Protein AF-A0A9W5V8P7-F1 (afdb_monomer_lite)

pLDDT: mean 94.91, std 5.48, range [62.47, 98.56]

InterPro domains:
  IPR006935 Helicase/UvrB, N-terminal [PF04851] (18-94)
  IPR027417 P-loop containing nucleoside triphosphate hydrolase [G3DSA:3.40.50.300] (10-111)
  IPR027417 P-loop containing nucleoside triphosphate hydrolase [SSF52540] (16-91)

Foldseek 3Di:
DPQQCLQQPAQFDACPQPLAAPLLSVQQVVLLVVCVVPVPDDDDRDDDPPNCVLLNVVSNSHSRGRGDDDDDDPDPVVLVVSCVLLVLVDCNHVRNSRVRHVDSVSRDDDDRDDD

Structure (mmCIF, N/CA/C/O backbone):
data_AF-A0A9W5V8P7-F1
#
_entry.id   AF-A0A9W5V8P7-F1
#
loop_
_atom_site.group_PDB
_atom_site.id
_atom_site.type_symbol
_atom_site.label_atom_id
_atom_site.label_alt_id
_atom_site.label_comp_id
_atom_site.label_asym_id
_atom_site.label_entity_id
_atom_site.label_seq_id
_atom_site.pdbx_PDB_ins_code
_atom_site.Cartn_x
_atom_site.Cartn_y
_atom_site.Cartn_z
_atom_site.occupancy
_atom_site.B_iso_or_equiv
_atom_site.auth_seq_id
_atom_site.auth_comp_id
_atom_site.auth_asym_id
_atom_site.auth_atom_id
_atom_site.pdbx_PDB_model_num
ATOM 1 N N . MET A 1 1 ? -13.155 -16.199 2.150 1.00 65.12 1 MET A N 1
ATOM 2 C CA . MET A 1 1 ? -13.024 -14.822 2.660 1.00 65.12 1 MET A CA 1
ATOM 3 C C . MET A 1 1 ? -14.030 -13.957 1.930 1.00 65.12 1 MET A C 1
ATOM 5 O O . MET A 1 1 ? -14.039 -13.978 0.700 1.00 65.12 1 MET A O 1
ATOM 9 N N . GLU A 1 2 ? -14.917 -13.273 2.647 1.00 78.94 2 GLU A N 1
ATOM 10 C CA . GLU A 1 2 ? -15.791 -12.290 2.008 1.00 78.94 2 GLU A CA 1
ATOM 11 C C . GLU A 1 2 ? -14.956 -11.108 1.502 1.00 78.94 2 GLU A C 1
ATOM 13 O O . GLU A 1 2 ? -13.952 -10.735 2.106 1.00 78.94 2 GLU A O 1
ATOM 18 N N . VAL A 1 3 ? -15.368 -10.489 0.391 1.00 80.25 3 VAL A N 1
ATOM 19 C CA . VAL A 1 3 ? -14.634 -9.347 -0.191 1.00 80.25 3 VAL A CA 1
ATOM 20 C C . VAL A 1 3 ? -14.463 -8.216 0.827 1.00 80.25 3 VAL A C 1
ATOM 22 O O . VAL A 1 3 ? -13.441 -7.535 0.805 1.00 80.25 3 VAL A O 1
ATOM 25 N N . LYS A 1 4 ? -15.446 -8.027 1.717 1.00 86.88 4 LYS A N 1
ATOM 26 C CA . LYS A 1 4 ? -15.450 -6.977 2.744 1.00 86.88 4 LYS A CA 1
ATOM 27 C C . LYS A 1 4 ? -14.344 -7.159 3.796 1.00 86.88 4 LYS A C 1
ATOM 29 O O . LYS A 1 4 ? -13.821 -6.161 4.281 1.00 86.88 4 LYS A O 1
ATOM 34 N N . ASP A 1 5 ? -13.949 -8.400 4.073 1.00 93.38 5 ASP A N 1
ATOM 35 C CA . ASP A 1 5 ? -12.997 -8.731 5.139 1.00 93.38 5 ASP A CA 1
ATOM 36 C C . ASP A 1 5 ? -11.588 -8.995 4.603 1.00 93.38 5 ASP A C 1
ATOM 38 O O . ASP A 1 5 ? -10.645 -9.107 5.382 1.00 93.38 5 ASP A O 1
ATOM 42 N N . TYR A 1 6 ? -11.414 -9.016 3.274 1.00 96.38 6 TYR A N 1
ATOM 43 C CA . TYR A 1 6 ? -10.150 -9.372 2.632 1.00 96.38 6 TYR A CA 1
ATOM 44 C C . TYR A 1 6 ? -8.928 -8.677 3.242 1.00 96.38 6 TYR A C 1
ATOM 46 O O . TYR A 1 6 ? -7.996 -9.334 3.703 1.00 96.38 6 TYR A O 1
ATOM 54 N N . PHE A 1 7 ? -8.928 -7.345 3.290 1.00 97.12 7 PHE A N 1
ATOM 55 C CA . PHE A 1 7 ? -7.780 -6.606 3.810 1.00 97.12 7 PHE A CA 1
ATOM 56 C C . PHE A 1 7 ? -7.652 -6.670 5.334 1.00 97.12 7 PHE A C 1
ATOM 58 O O . PHE A 1 7 ? -6.555 -6.461 5.850 1.00 97.12 7 PHE A O 1
ATOM 65 N N . LEU A 1 8 ? -8.737 -6.955 6.055 1.00 96.50 8 LEU A N 1
ATOM 66 C CA . LEU A 1 8 ? -8.720 -7.098 7.510 1.00 96.50 8 LEU A CA 1
ATOM 67 C C . LEU A 1 8 ? -8.137 -8.450 7.935 1.00 96.50 8 LEU A C 1
ATOM 69 O O . LEU A 1 8 ? -7.385 -8.529 8.906 1.00 96.50 8 LEU A O 1
ATOM 73 N N . GLU A 1 9 ? -8.437 -9.507 7.190 1.00 95.88 9 GLU A N 1
ATOM 74 C CA . GLU A 1 9 ? -8.031 -10.872 7.528 1.00 95.88 9 GLU A CA 1
ATOM 75 C C . GLU A 1 9 ? -6.719 -11.291 6.864 1.00 95.88 9 GLU A C 1
ATOM 77 O O . GLU A 1 9 ? -6.018 -12.144 7.400 1.00 95.88 9 GLU A O 1
ATOM 82 N N . THR A 1 10 ? -6.330 -10.673 5.743 1.00 96.62 10 THR A N 1
ATOM 83 C CA . THR A 1 10 ? -5.070 -11.025 5.074 1.00 96.62 10 THR A CA 1
ATOM 84 C C . THR A 1 10 ? -3.863 -10.706 5.960 1.00 96.62 10 THR A C 1
ATOM 86 O O . THR A 1 10 ? -3.660 -9.569 6.397 1.00 96.62 10 THR A O 1
ATOM 89 N N . GLU A 1 11 ? -3.029 -11.718 6.184 1.00 95.31 11 GLU A N 1
ATOM 90 C CA . GLU A 1 11 ? -1.765 -11.604 6.909 1.00 95.31 11 GLU A CA 1
ATOM 91 C C . GLU A 1 11 ? -0.689 -10.962 6.022 1.00 95.31 11 GLU A C 1
ATOM 93 O O . GLU A 1 11 ? -0.067 -11.616 5.184 1.00 95.31 11 GLU A O 1
ATOM 98 N N . ALA A 1 12 ? -0.489 -9.654 6.209 1.00 97.81 12 ALA A N 1
ATOM 99 C CA . ALA A 1 12 ? 0.536 -8.867 5.535 1.00 97.81 12 ALA A CA 1
ATOM 100 C C . ALA A 1 12 ? 1.714 -8.564 6.478 1.00 97.81 12 ALA A C 1
ATOM 102 O O . ALA A 1 12 ? 1.553 -7.903 7.507 1.00 97.81 12 ALA A O 1
ATOM 103 N N . PHE A 1 13 ? 2.923 -8.990 6.111 1.00 98.38 13 PHE A N 1
ATOM 104 C CA . PHE A 1 13 ? 4.133 -8.754 6.897 1.00 98.38 13 PHE A CA 1
ATOM 105 C C . PHE A 1 13 ? 4.685 -7.342 6.641 1.00 98.38 13 PHE A C 1
ATOM 107 O O . PHE A 1 13 ? 5.315 -7.082 5.612 1.00 98.38 13 PHE A O 1
ATOM 114 N N . ILE A 1 14 ? 4.431 -6.407 7.570 1.00 98.38 14 ILE A N 1
ATOM 115 C CA . ILE A 1 14 ? 4.745 -4.975 7.386 1.00 98.38 14 ILE A CA 1
ATOM 116 C C . ILE A 1 14 ? 5.670 -4.410 8.477 1.00 98.38 14 ILE A C 1
ATOM 118 O O . ILE A 1 14 ? 6.749 -3.916 8.154 1.00 98.38 14 ILE A O 1
ATOM 122 N N . GLU A 1 15 ? 5.284 -4.464 9.755 1.00 94.75 15 GLU A N 1
ATOM 123 C CA . GLU A 1 15 ? 5.971 -3.748 10.850 1.00 94.75 15 GLU A CA 1
ATOM 124 C C . GLU A 1 15 ? 7.435 -4.179 11.052 1.00 94.75 15 GLU A C 1
ATOM 126 O O . GLU A 1 15 ? 8.322 -3.335 11.176 1.00 94.75 15 GLU A O 1
ATOM 131 N N . GLY A 1 16 ? 7.707 -5.485 10.995 1.00 96.25 16 GLY A N 1
ATOM 132 C CA . GLY A 1 16 ? 9.056 -6.057 11.098 1.00 96.25 16 GLY A CA 1
ATOM 133 C C . GLY A 1 16 ? 9.752 -6.292 9.754 1.00 96.25 16 GLY A C 1
ATOM 134 O O . GLY A 1 16 ? 10.846 -6.851 9.711 1.00 96.25 16 GLY A O 1
ATOM 135 N N . ASN A 1 17 ? 9.131 -5.910 8.637 1.00 98.19 17 ASN A N 1
ATOM 136 C CA . ASN A 1 17 ? 9.595 -6.324 7.319 1.00 98.19 17 ASN A CA 1
ATOM 137 C C . ASN A 1 17 ? 10.775 -5.473 6.826 1.00 98.19 17 ASN A C 1
ATOM 139 O O . ASN A 1 17 ? 10.604 -4.367 6.306 1.00 98.19 17 ASN A O 1
ATOM 143 N N . MET A 1 18 ? 11.988 -6.015 6.938 1.00 97.81 18 MET A N 1
ATOM 144 C CA . MET A 1 18 ? 13.223 -5.340 6.523 1.00 97.81 18 MET A CA 1
ATOM 145 C C . MET A 1 18 ? 13.374 -5.155 5.007 1.00 97.81 18 MET A C 1
ATOM 147 O O . MET A 1 18 ? 14.173 -4.320 4.588 1.00 97.81 18 MET A O 1
ATOM 151 N N . ALA A 1 19 ? 12.576 -5.842 4.181 1.00 97.75 19 ALA A N 1
ATOM 152 C CA . ALA A 1 19 ? 12.535 -5.597 2.740 1.00 97.75 19 ALA A CA 1
ATOM 153 C C . ALA A 1 19 ? 11.774 -4.305 2.379 1.00 97.75 19 ALA A C 1
ATOM 155 O O . ALA A 1 19 ? 11.962 -3.764 1.280 1.00 97.75 19 ALA A O 1
ATOM 156 N N . LEU A 1 20 ? 10.948 -3.780 3.293 1.00 98.25 20 LEU A N 1
ATOM 157 C CA . LEU A 1 20 ? 10.331 -2.456 3.193 1.00 98.25 20 LEU A CA 1
ATOM 158 C C . LEU A 1 20 ? 11.278 -1.364 3.695 1.00 98.25 20 LEU A C 1
ATOM 160 O O . LEU A 1 20 ? 12.115 -1.567 4.572 1.00 98.25 20 LEU A O 1
ATOM 164 N N . ARG A 1 21 ? 11.112 -0.150 3.172 1.00 97.31 21 ARG A N 1
ATOM 165 C CA . ARG A 1 21 ? 11.869 1.012 3.649 1.00 97.31 21 ARG A CA 1
ATOM 166 C C . ARG A 1 21 ? 11.308 1.484 4.988 1.00 97.31 21 ARG A C 1
ATOM 168 O O . ARG A 1 21 ? 10.093 1.495 5.174 1.00 97.31 21 ARG A O 1
ATOM 175 N N . GLY A 1 22 ? 12.176 1.975 5.875 1.00 97.75 22 GLY A N 1
ATOM 176 C CA . GLY A 1 22 ? 11.776 2.538 7.173 1.00 97.75 22 GLY A CA 1
ATOM 177 C C . GLY A 1 22 ? 10.598 3.524 7.083 1.00 97.75 22 GLY A C 1
ATOM 178 O O . GLY A 1 22 ? 9.595 3.305 7.760 1.00 97.75 22 GLY A O 1
ATOM 179 N N . PRO A 1 23 ? 10.629 4.528 6.179 1.00 97.88 23 PRO A N 1
ATOM 180 C CA . PRO A 1 23 ? 9.507 5.448 5.992 1.00 97.88 23 PRO A CA 1
ATOM 181 C C . PRO A 1 23 ? 8.181 4.778 5.604 1.00 97.88 23 PRO A C 1
ATOM 183 O O . PRO A 1 23 ? 7.130 5.258 6.014 1.00 97.88 23 PRO A O 1
ATOM 186 N N . GLN A 1 24 ? 8.206 3.677 4.843 1.00 98.38 24 GLN A N 1
ATOM 187 C CA . GLN A 1 24 ? 6.989 2.957 4.450 1.00 98.38 24 GLN A CA 1
ATOM 188 C C . GLN A 1 24 ? 6.352 2.259 5.652 1.00 98.38 24 GLN A C 1
ATOM 190 O O . GLN A 1 24 ? 5.147 2.389 5.860 1.00 98.38 24 GLN A O 1
ATOM 195 N N . ARG A 1 25 ? 7.171 1.580 6.470 1.00 98.38 25 ARG A N 1
ATOM 196 C CA . ARG A 1 25 ? 6.714 0.923 7.702 1.00 98.38 25 ARG A CA 1
ATOM 197 C C . ARG A 1 25 ? 6.129 1.939 8.676 1.00 98.38 25 ARG A C 1
ATOM 199 O O . ARG A 1 25 ? 4.994 1.787 9.113 1.00 98.38 25 ARG A O 1
ATOM 206 N N . THR A 1 26 ? 6.858 3.024 8.942 1.00 98.12 26 THR A N 1
ATOM 207 C CA . THR A 1 26 ? 6.401 4.083 9.851 1.00 98.12 26 THR A CA 1
ATOM 208 C C . THR A 1 26 ? 5.116 4.748 9.359 1.00 98.12 26 THR A C 1
ATOM 210 O O . THR A 1 26 ? 4.222 5.006 10.163 1.00 98.12 26 THR A O 1
ATOM 213 N N . ALA A 1 27 ? 4.998 5.022 8.054 1.00 98.38 27 ALA A N 1
ATOM 214 C CA . ALA A 1 27 ? 3.787 5.607 7.484 1.00 98.38 27 ALA A CA 1
ATOM 215 C C . ALA A 1 27 ? 2.574 4.684 7.658 1.00 98.38 27 ALA A C 1
ATOM 217 O O . ALA A 1 27 ? 1.534 5.147 8.119 1.00 98.38 27 ALA A O 1
ATOM 218 N N . TYR A 1 28 ? 2.719 3.390 7.353 1.00 98.56 28 TYR A N 1
ATOM 219 C CA . TYR A 1 28 ? 1.653 2.407 7.548 1.00 98.56 28 TYR A CA 1
ATOM 220 C C . TYR A 1 28 ? 1.228 2.301 9.018 1.00 98.56 28 TYR A C 1
ATOM 222 O O . TYR A 1 28 ? 0.043 2.413 9.311 1.00 98.56 28 TYR A O 1
ATOM 230 N N . MET A 1 29 ? 2.179 2.159 9.948 1.00 98.38 29 MET A N 1
ATOM 231 C CA . MET A 1 29 ? 1.862 2.007 11.375 1.00 98.38 29 MET A CA 1
ATOM 232 C C . MET A 1 29 ? 1.109 3.217 11.932 1.00 98.38 29 MET A C 1
ATOM 234 O O . MET A 1 29 ? 0.136 3.059 12.668 1.00 98.38 29 MET A O 1
ATOM 238 N N . LYS A 1 30 ? 1.517 4.431 11.542 1.00 98.25 30 LYS A N 1
ATOM 239 C CA . LYS A 1 30 ? 0.798 5.657 11.910 1.00 98.25 30 LYS A CA 1
ATOM 240 C C . LYS A 1 30 ? -0.594 5.697 11.288 1.00 98.25 30 LYS A C 1
ATOM 242 O O . LYS A 1 30 ? -1.545 6.017 11.987 1.00 98.25 30 LYS A O 1
ATOM 247 N N . LEU A 1 31 ? -0.719 5.345 10.009 1.00 98.06 31 LEU A N 1
ATOM 248 C CA . LEU A 1 31 ? -2.002 5.335 9.312 1.00 98.06 31 LEU A CA 1
ATOM 249 C C . LEU A 1 31 ? -2.988 4.346 9.949 1.00 98.06 31 LEU A C 1
ATOM 251 O O . LEU A 1 31 ? -4.131 4.712 10.195 1.00 98.06 31 LEU A O 1
ATOM 255 N N . LYS A 1 32 ? -2.532 3.131 10.275 1.00 97.81 32 LYS A N 1
ATOM 256 C CA . LYS A 1 32 ? -3.328 2.107 10.965 1.00 97.81 32 LYS A CA 1
ATOM 257 C C . LYS A 1 32 ? -3.841 2.618 12.306 1.00 97.81 32 LYS A C 1
ATOM 259 O O . LYS A 1 32 ? -5.046 2.614 12.531 1.00 97.81 32 LYS A O 1
ATOM 264 N N . LYS A 1 33 ? -2.944 3.150 13.141 1.00 97.94 33 LYS A N 1
ATOM 265 C CA . LYS A 1 33 ? -3.305 3.739 14.439 1.00 97.94 33 LYS A CA 1
ATOM 266 C C . LYS A 1 33 ? -4.325 4.878 14.303 1.00 97.94 33 LYS A C 1
ATOM 268 O O . LYS A 1 33 ? -5.228 5.004 15.121 1.00 97.94 33 LYS A O 1
ATOM 273 N N . GLU A 1 34 ? -4.187 5.707 13.273 1.00 97.75 34 GLU A N 1
ATOM 274 C CA . GLU A 1 34 ? -5.090 6.831 13.010 1.00 97.75 34 GLU A CA 1
ATOM 275 C C . GLU A 1 34 ? -6.493 6.408 12.554 1.00 97.75 34 GLU A C 1
ATOM 277 O O . GLU A 1 34 ? -7.464 7.100 12.864 1.00 97.75 34 GLU A O 1
ATOM 282 N N . PHE A 1 35 ? -6.614 5.303 11.815 1.00 97.00 35 PHE A N 1
ATOM 283 C CA . PHE A 1 35 ? -7.914 4.734 11.445 1.00 97.00 35 PHE A CA 1
ATOM 284 C C . PHE A 1 35 ? -8.560 3.954 12.594 1.00 97.00 35 PHE A C 1
ATOM 286 O O . PHE A 1 35 ? -9.783 3.928 12.688 1.00 97.00 35 PHE A O 1
ATOM 293 N N . GLU A 1 36 ? -7.768 3.363 13.492 1.00 95.88 36 GLU A N 1
ATOM 294 C CA . GLU A 1 36 ? -8.279 2.759 14.731 1.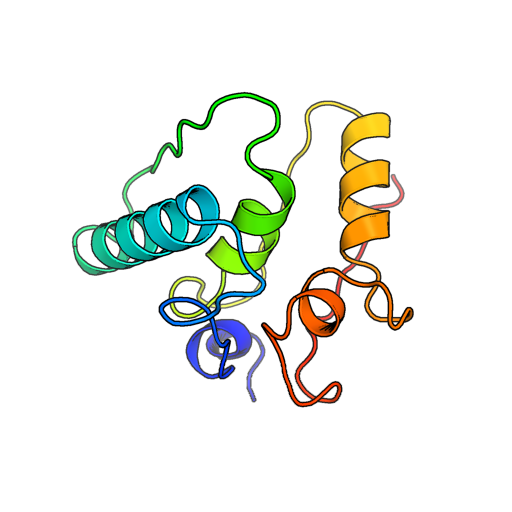00 95.88 36 GLU A CA 1
ATOM 295 C C . GLU A 1 36 ? -8.887 3.812 15.670 1.00 95.88 36 GLU A C 1
ATOM 297 O O . GLU A 1 36 ? -9.899 3.545 16.314 1.00 95.88 36 GLU A O 1
ATOM 302 N N . SER A 1 37 ? -8.296 5.011 15.744 1.00 96.50 37 SER A N 1
ATOM 303 C CA . SER A 1 37 ? -8.777 6.091 16.617 1.00 96.50 37 SER A CA 1
ATOM 304 C C . SER A 1 37 ? -9.902 6.930 16.007 1.00 96.50 37 SER A C 1
ATOM 306 O O . SER A 1 37 ? -10.778 7.398 16.730 1.00 96.50 37 SER A O 1
ATOM 308 N N . ASN A 1 38 ? -9.875 7.155 14.693 1.00 96.38 38 ASN A N 1
ATOM 309 C CA . ASN A 1 38 ? -10.872 7.945 13.979 1.00 96.38 38 ASN A CA 1
ATOM 310 C C . ASN A 1 38 ? -11.075 7.368 12.564 1.00 96.38 38 ASN A C 1
ATOM 312 O O . ASN A 1 38 ? -10.393 7.809 11.628 1.00 96.38 38 ASN A O 1
ATOM 316 N N . PRO A 1 39 ? -11.984 6.384 12.412 1.00 93.62 39 PRO A N 1
ATOM 317 C CA . PRO A 1 39 ? -12.158 5.630 11.171 1.00 93.62 39 PRO A CA 1
ATOM 318 C C . PRO A 1 39 ? -12.748 6.457 10.023 1.00 93.62 39 PRO A C 1
ATOM 320 O O . PRO A 1 39 ? -12.432 6.192 8.865 1.00 93.62 39 PRO A O 1
ATOM 323 N N . ASP A 1 40 ? -13.562 7.468 10.334 1.00 94.06 40 ASP A N 1
ATOM 324 C CA . ASP A 1 40 ? -14.290 8.266 9.337 1.00 94.06 40 ASP A CA 1
ATOM 325 C C . ASP A 1 40 ? -13.541 9.550 8.929 1.00 94.06 40 ASP A C 1
ATOM 327 O O . ASP A 1 40 ? -13.927 10.245 7.989 1.00 94.06 40 ASP A O 1
ATOM 331 N N . GLY A 1 41 ? -12.452 9.887 9.626 1.00 93.44 41 GLY A N 1
ATOM 332 C CA . GLY A 1 41 ? -11.673 11.096 9.372 1.00 93.44 41 GLY A CA 1
ATOM 333 C C . GLY A 1 41 ? -10.745 10.995 8.158 1.00 93.44 41 GLY A C 1
ATOM 334 O O . GLY A 1 41 ? -10.065 9.991 7.947 1.00 93.44 41 GLY A O 1
ATOM 335 N N . HIS A 1 42 ? -10.617 12.092 7.406 1.00 95.94 42 HIS A N 1
ATOM 336 C CA . HIS A 1 42 ? -9.620 12.201 6.338 1.00 95.94 42 HIS A CA 1
ATOM 337 C C . HIS A 1 42 ? -8.193 12.166 6.896 1.00 95.94 42 HIS A C 1
ATOM 339 O O . HIS A 1 42 ? -7.854 12.906 7.820 1.00 95.94 42 HIS A O 1
ATOM 345 N N . LYS A 1 43 ? -7.334 11.338 6.292 1.00 97.00 43 LYS A N 1
ATOM 346 C CA . LYS A 1 43 ? -5.924 11.191 6.673 1.00 97.00 43 LYS A CA 1
ATOM 347 C C . LYS A 1 43 ? -5.013 11.638 5.536 1.00 97.00 43 LYS A C 1
ATOM 349 O O . LYS A 1 43 ? -5.271 11.341 4.372 1.00 97.00 43 LYS A O 1
ATOM 354 N N . ILE A 1 44 ? -3.920 12.317 5.878 1.00 97.25 44 ILE A N 1
ATOM 355 C CA . ILE A 1 44 ? -2.904 12.766 4.920 1.00 97.25 44 ILE A CA 1
ATOM 356 C C . ILE A 1 44 ? -1.567 12.129 5.290 1.00 97.25 44 ILE A C 1
ATOM 358 O O . ILE A 1 44 ? -1.081 12.279 6.408 1.00 97.25 44 ILE A O 1
ATOM 362 N N . VAL A 1 45 ? -0.949 11.442 4.328 1.00 96.88 45 VAL A N 1
ATOM 363 C CA . VAL A 1 45 ? 0.399 10.882 4.473 1.00 96.88 45 VAL A CA 1
ATOM 364 C C . VAL A 1 45 ? 1.378 11.730 3.670 1.00 96.88 45 VAL A C 1
ATOM 366 O O . VAL A 1 45 ? 1.412 11.672 2.441 1.00 96.88 45 VAL A O 1
ATOM 369 N N . VAL A 1 46 ? 2.203 12.509 4.370 1.00 96.56 46 VAL A N 1
ATOM 370 C CA . VAL A 1 46 ? 3.262 13.317 3.754 1.00 96.56 46 VAL A CA 1
ATOM 371 C C . VAL A 1 46 ? 4.561 12.521 3.747 1.00 96.56 46 VAL A C 1
ATOM 373 O O . VAL A 1 46 ? 5.050 12.075 4.781 1.00 96.56 46 VAL A O 1
ATOM 376 N N . LEU A 1 47 ? 5.135 12.348 2.561 1.00 95.94 47 LEU A N 1
ATOM 377 C CA . LEU A 1 47 ? 6.417 11.678 2.364 1.00 95.94 47 LEU A CA 1
ATOM 378 C C . LEU A 1 47 ? 7.295 12.538 1.435 1.00 95.94 47 LEU A C 1
ATOM 380 O O . LEU A 1 47 ? 6.754 13.202 0.549 1.00 95.94 47 LEU A O 1
ATOM 384 N N . PRO A 1 48 ? 8.629 12.493 1.535 1.00 94.81 48 PRO A N 1
ATOM 385 C CA . PRO A 1 48 ? 9.522 13.030 0.502 1.00 94.81 48 PRO A CA 1
ATOM 386 C C . PRO A 1 48 ? 9.511 12.198 -0.791 1.00 94.81 48 PRO A C 1
ATOM 388 O O . PRO A 1 48 ? 8.966 11.084 -0.829 1.00 94.81 48 PRO A O 1
ATOM 391 N N . THR A 1 49 ? 10.106 12.718 -1.864 1.00 92.69 49 THR A N 1
ATOM 392 C CA . THR A 1 49 ? 10.411 11.938 -3.076 1.00 92.69 49 THR A CA 1
ATOM 393 C C . THR A 1 49 ? 11.407 10.820 -2.758 1.00 92.69 49 THR A C 1
ATOM 395 O O . THR A 1 49 ? 12.073 10.826 -1.726 1.00 92.69 49 THR A O 1
ATOM 398 N N . GLY A 1 50 ? 11.441 9.773 -3.586 1.00 91.81 50 GLY A N 1
ATOM 399 C CA . GLY A 1 50 ? 12.383 8.663 -3.403 1.00 91.81 50 GLY A CA 1
ATOM 400 C C . GLY A 1 50 ? 12.120 7.747 -2.200 1.00 91.81 50 GLY A C 1
ATOM 401 O O . GLY A 1 50 ? 12.768 6.715 -2.100 1.00 91.81 50 GLY A O 1
ATOM 402 N N . THR A 1 51 ? 11.140 8.025 -1.332 1.00 93.94 51 THR A N 1
ATOM 403 C CA . THR A 1 51 ? 10.828 7.199 -0.140 1.00 93.94 51 THR A CA 1
ATOM 404 C C . THR A 1 51 ? 9.963 5.968 -0.420 1.00 93.94 51 THR A C 1
ATOM 406 O O . THR A 1 51 ? 9.882 5.071 0.414 1.00 93.94 51 THR A O 1
ATOM 409 N N . GLY A 1 52 ? 9.396 5.852 -1.625 1.00 94.50 52 GLY A N 1
ATOM 410 C CA . GLY A 1 52 ? 8.597 4.693 -2.039 1.00 94.50 52 GLY A CA 1
ATOM 411 C C . GLY A 1 52 ? 7.104 4.831 -1.730 1.00 94.50 52 GLY A C 1
ATOM 412 O O . GLY A 1 52 ? 6.496 3.893 -1.218 1.00 94.50 52 GLY A O 1
ATOM 413 N N . LYS A 1 53 ? 6.513 5.987 -2.057 1.00 96.88 53 LYS A N 1
ATOM 414 C CA . LYS A 1 53 ? 5.081 6.291 -1.864 1.00 96.88 53 LYS A CA 1
ATOM 415 C C . LYS A 1 53 ? 4.152 5.219 -2.437 1.00 96.88 53 LYS A C 1
ATOM 417 O O . LYS A 1 53 ? 3.213 4.824 -1.763 1.00 96.88 53 LYS A O 1
ATOM 422 N N . THR A 1 54 ? 4.457 4.707 -3.633 1.00 96.69 54 THR A N 1
ATOM 423 C CA . THR A 1 54 ? 3.701 3.620 -4.278 1.00 96.69 54 THR A CA 1
ATOM 424 C C . THR A 1 54 ? 3.577 2.395 -3.380 1.00 96.69 54 THR A C 1
ATOM 426 O O . THR A 1 54 ? 2.511 1.802 -3.296 1.00 96.69 54 THR A O 1
ATOM 429 N N . GLY A 1 55 ? 4.635 2.056 -2.638 1.00 97.44 55 GLY A N 1
ATOM 430 C CA . GLY A 1 55 ? 4.565 0.972 -1.666 1.00 97.44 55 GLY A CA 1
ATOM 431 C C . GLY A 1 55 ? 3.572 1.271 -0.549 1.00 97.44 55 GLY A C 1
ATOM 432 O O . GLY A 1 55 ? 2.763 0.417 -0.230 1.00 97.44 55 GLY A O 1
ATOM 433 N N . VAL A 1 56 ? 3.553 2.496 -0.010 1.00 98.31 56 VAL A N 1
ATOM 434 C CA . VAL A 1 56 ? 2.573 2.875 1.025 1.00 98.31 56 VAL A CA 1
ATOM 435 C C . VAL A 1 56 ? 1.144 2.748 0.507 1.00 98.31 56 VAL A C 1
ATOM 437 O O . VAL A 1 56 ? 0.334 2.163 1.207 1.00 98.31 56 VAL A O 1
ATOM 440 N N . ILE A 1 57 ? 0.861 3.157 -0.736 1.00 98.19 57 ILE A N 1
ATOM 441 C CA . ILE A 1 57 ? -0.456 2.947 -1.369 1.00 98.19 57 ILE A CA 1
ATOM 442 C C . ILE A 1 57 ? -0.857 1.461 -1.340 1.00 98.19 57 ILE A C 1
ATOM 444 O O . ILE A 1 57 ? -2.003 1.145 -1.039 1.00 98.19 57 ILE A O 1
ATOM 448 N N . GLY A 1 58 ? 0.083 0.552 -1.615 1.00 97.94 58 GLY A N 1
ATOM 449 C CA . GLY A 1 58 ? -0.164 -0.894 -1.614 1.00 97.94 58 GLY A CA 1
ATOM 450 C C . GLY A 1 58 ? -0.242 -1.525 -0.220 1.00 97.94 58 GLY A C 1
ATOM 451 O O . GLY A 1 58 ? -0.799 -2.611 -0.083 1.00 97.94 58 GLY A O 1
ATOM 452 N N . LEU A 1 59 ? 0.308 -0.870 0.807 1.00 98.56 59 LEU A N 1
ATOM 453 C CA . LEU A 1 59 ? 0.268 -1.313 2.206 1.00 98.56 59 LEU A CA 1
ATOM 454 C C . LEU A 1 59 ? -0.972 -0.793 2.944 1.00 98.56 59 LEU A C 1
ATOM 456 O O . LEU A 1 59 ? -1.531 -1.501 3.773 1.00 98.56 59 LEU A O 1
ATOM 460 N N . SER A 1 60 ? -1.398 0.435 2.639 1.00 98.12 60 SER A N 1
ATOM 461 C CA . SER A 1 60 ? -2.474 1.164 3.322 1.00 98.12 60 SER A CA 1
ATOM 462 C C . SER A 1 60 ? -3.797 0.412 3.492 1.00 98.12 60 SER A C 1
ATOM 464 O O . SER A 1 60 ? -4.469 0.686 4.478 1.00 98.12 60 SER A O 1
ATOM 466 N N . PRO A 1 61 ? -4.227 -0.490 2.592 1.00 97.94 61 PRO A N 1
ATOM 467 C CA . PRO A 1 61 ? -5.482 -1.205 2.795 1.00 97.94 61 PRO A CA 1
ATOM 468 C C . PRO A 1 61 ? -5.444 -2.214 3.948 1.00 97.94 61 PRO A C 1
ATOM 470 O O . PRO A 1 61 ? -6.459 -2.398 4.619 1.00 97.94 61 PRO A O 1
ATOM 473 N N . TYR A 1 62 ? -4.306 -2.880 4.175 1.00 98.19 62 TYR A N 1
ATOM 474 C CA . TYR A 1 62 ? -4.225 -4.013 5.101 1.00 98.19 62 TYR A CA 1
ATOM 475 C C . TYR A 1 62 ? -4.501 -3.588 6.543 1.00 98.19 62 TYR A C 1
ATOM 477 O O . TYR A 1 62 ? -4.004 -2.567 7.009 1.00 98.19 62 TYR A O 1
ATOM 485 N N . LYS A 1 63 ? -5.325 -4.378 7.237 1.00 97.50 63 LYS A N 1
ATOM 486 C CA . LYS A 1 63 ? -5.832 -4.126 8.595 1.00 97.50 63 LYS A CA 1
ATOM 487 C C . LYS A 1 63 ? -6.542 -2.766 8.770 1.00 97.50 63 LYS A C 1
ATOM 489 O O . LYS A 1 63 ? -6.708 -2.321 9.900 1.00 97.50 63 LYS A O 1
ATOM 494 N N . ILE A 1 64 ? -6.962 -2.117 7.677 1.00 96.75 64 ILE A N 1
ATOM 495 C CA . ILE A 1 64 ? -7.634 -0.804 7.682 1.00 96.75 64 ILE A CA 1
ATOM 496 C C . ILE A 1 64 ? -8.944 -0.849 6.883 1.00 96.75 64 ILE A C 1
ATOM 498 O O . ILE A 1 64 ? -9.993 -0.441 7.376 1.00 96.75 64 ILE A O 1
ATOM 502 N N . SER A 1 65 ? -8.906 -1.319 5.634 1.00 96.75 65 SER A N 1
ATOM 503 C CA . SER A 1 65 ? -10.036 -1.192 4.711 1.00 96.75 65 SER A CA 1
ATOM 504 C C . SER A 1 65 ? -11.078 -2.299 4.881 1.00 96.75 65 SER A C 1
ATOM 506 O O . SER A 1 65 ? -10.744 -3.483 4.890 1.00 96.75 65 SER A O 1
ATOM 508 N N . LYS A 1 66 ? -12.355 -1.900 4.923 1.00 94.69 66 LYS A N 1
ATOM 509 C CA . LYS A 1 66 ? -13.519 -2.786 4.791 1.00 94.69 66 LYS A CA 1
ATOM 510 C C . LYS A 1 66 ? -13.928 -2.864 3.320 1.00 94.69 66 LYS A C 1
ATOM 512 O O . LYS A 1 66 ? -14.703 -2.041 2.835 1.00 94.69 66 LYS A O 1
ATOM 517 N N . GLY A 1 67 ? -13.408 -3.852 2.601 1.00 94.19 67 GLY A N 1
ATOM 518 C CA . GLY A 1 67 ? -13.759 -4.109 1.207 1.00 94.19 67 GLY A CA 1
ATOM 519 C C . GLY A 1 67 ? -12.808 -3.510 0.178 1.00 94.19 67 GLY A C 1
ATOM 520 O O . GLY A 1 67 ? -11.592 -3.541 0.327 1.00 94.19 67 GLY A O 1
ATOM 521 N N . ARG A 1 68 ? -13.364 -3.069 -0.953 1.00 95.88 68 ARG A N 1
ATOM 522 C CA . ARG A 1 68 ? -12.575 -2.660 -2.124 1.00 95.88 68 ARG A CA 1
ATOM 523 C C . ARG A 1 68 ? -11.943 -1.287 -1.904 1.00 95.88 68 ARG A C 1
ATOM 525 O O . ARG A 1 68 ? -12.587 -0.382 -1.385 1.00 95.88 68 ARG A O 1
ATOM 532 N N . VAL A 1 69 ? -10.720 -1.118 -2.401 1.00 96.75 69 VAL A N 1
ATOM 533 C CA . VAL A 1 69 ? -10.001 0.162 -2.388 1.00 96.75 69 VAL A CA 1
ATOM 534 C C . VAL A 1 69 ? -9.927 0.738 -3.797 1.00 96.75 69 VAL A C 1
ATOM 536 O O . VAL A 1 69 ? -9.576 0.033 -4.742 1.00 96.75 69 VAL A O 1
ATOM 539 N N . LEU A 1 70 ? -10.232 2.031 -3.927 1.00 97.00 70 LEU A N 1
ATOM 540 C CA . LEU A 1 70 ? -10.069 2.803 -5.156 1.00 97.00 70 LEU A CA 1
ATOM 541 C C . LEU A 1 70 ? -8.830 3.695 -5.037 1.00 97.00 70 LEU A C 1
ATOM 543 O O . LEU A 1 70 ? -8.759 4.558 -4.165 1.00 97.00 70 LE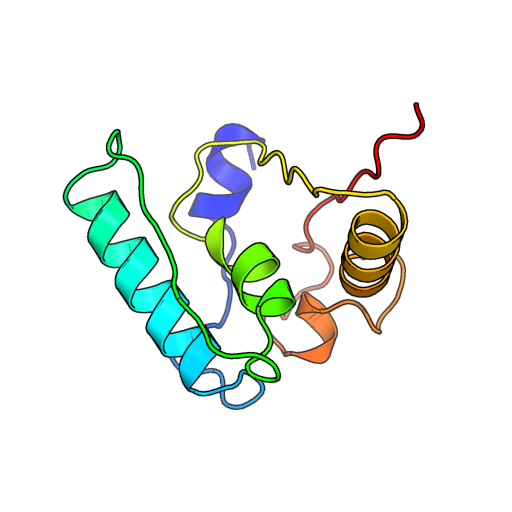U A O 1
ATOM 547 N N . VAL A 1 71 ? -7.864 3.505 -5.934 1.00 96.69 71 VAL A N 1
ATOM 548 C CA . VAL A 1 71 ? -6.687 4.375 -6.044 1.00 96.69 71 VAL A CA 1
ATOM 549 C C . VAL A 1 71 ? -6.912 5.350 -7.194 1.00 96.69 71 VAL A C 1
ATOM 551 O O . VAL A 1 71 ? -7.016 4.936 -8.347 1.00 96.69 71 VAL A O 1
ATOM 554 N N . ILE A 1 72 ? -6.969 6.646 -6.880 1.00 96.12 72 ILE A N 1
ATOM 555 C CA . ILE A 1 72 ? -7.112 7.724 -7.866 1.00 96.12 72 ILE A CA 1
ATOM 556 C C . ILE A 1 72 ? -5.753 8.390 -8.06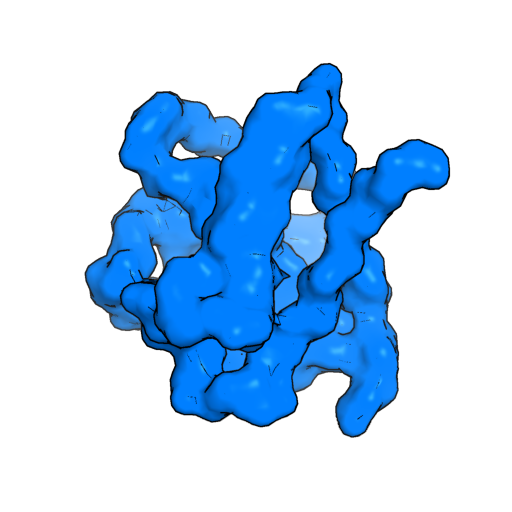4 1.00 96.12 72 ILE A C 1
ATOM 558 O O . ILE A 1 72 ? -5.077 8.761 -7.106 1.00 96.12 72 ILE A O 1
ATOM 562 N N . THR A 1 73 ? -5.352 8.546 -9.321 1.00 95.44 73 THR A N 1
ATOM 563 C CA . THR A 1 73 ? -4.070 9.139 -9.715 1.00 95.44 73 THR A CA 1
ATOM 564 C C . THR A 1 73 ? -4.296 10.370 -10.586 1.00 95.44 73 THR A C 1
ATOM 566 O O . THR A 1 73 ? -5.242 10.374 -11.372 1.00 95.44 73 THR A O 1
ATOM 569 N N . PRO A 1 74 ? -3.413 11.381 -10.536 1.00 95.00 74 PRO A N 1
ATOM 570 C CA . PRO A 1 74 ? -3.623 12.638 -11.257 1.00 95.00 74 PRO A CA 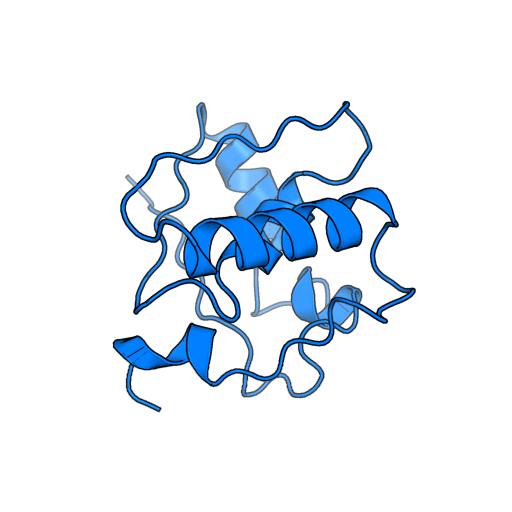1
ATOM 571 C C . PRO A 1 74 ? -3.455 12.524 -12.781 1.00 95.00 74 PRO A C 1
ATOM 573 O O . PRO A 1 74 ? -3.898 13.409 -13.503 1.00 95.00 74 PRO A O 1
ATOM 576 N N . ASN A 1 75 ? -2.802 11.475 -13.295 1.00 95.00 75 ASN A N 1
ATOM 577 C CA . ASN A 1 75 ? -2.656 11.245 -14.734 1.00 95.00 75 ASN A CA 1
ATOM 578 C C . ASN A 1 75 ? -2.416 9.761 -15.067 1.00 95.00 75 ASN A C 1
ATOM 580 O O . ASN A 1 75 ? -2.159 8.939 -14.181 1.00 95.00 75 ASN A O 1
ATOM 584 N N . LEU A 1 76 ? -2.490 9.438 -16.364 1.00 94.06 76 LEU A N 1
ATOM 585 C CA . LEU A 1 76 ? -2.342 8.077 -16.888 1.00 94.06 76 LEU A CA 1
ATOM 586 C C . LEU A 1 76 ? -0.940 7.494 -16.661 1.00 94.06 76 LEU A C 1
ATOM 588 O O . LEU A 1 76 ? -0.836 6.306 -16.380 1.00 94.06 76 LEU A O 1
ATOM 592 N N . VAL A 1 77 ? 0.111 8.318 -16.715 1.00 94.44 77 VAL A N 1
ATOM 593 C CA . VAL A 1 77 ? 1.505 7.872 -16.528 1.00 94.44 77 VAL A CA 1
ATOM 594 C C . VAL A 1 77 ? 1.737 7.369 -15.101 1.00 94.44 77 VAL A C 1
ATOM 596 O O . VAL A 1 77 ? 2.295 6.295 -14.893 1.00 94.44 77 VAL A O 1
ATOM 599 N N . ILE A 1 78 ? 1.258 8.103 -14.091 1.00 94.31 78 ILE A N 1
ATOM 600 C CA . ILE A 1 78 ? 1.345 7.671 -12.687 1.00 94.31 78 ILE A CA 1
ATOM 601 C C . ILE A 1 78 ? 0.482 6.429 -12.456 1.00 94.31 78 ILE A C 1
ATOM 603 O O . ILE A 1 78 ? 0.909 5.512 -11.754 1.00 94.31 78 ILE A O 1
ATOM 607 N N . ARG A 1 79 ? -0.710 6.371 -13.063 1.00 95.00 79 ARG A N 1
ATOM 608 C CA . ARG A 1 79 ? -1.579 5.188 -13.010 1.00 95.00 79 ARG A CA 1
ATOM 609 C C . ARG A 1 79 ? -0.876 3.945 -13.544 1.00 95.00 79 ARG A C 1
ATOM 611 O O . ARG A 1 79 ? -0.957 2.895 -12.916 1.00 95.00 79 ARG A O 1
ATOM 618 N N . GLU A 1 80 ? -0.218 4.065 -14.693 1.00 94.31 80 GLU A N 1
ATOM 619 C CA . GLU A 1 80 ? 0.517 2.979 -15.338 1.00 94.31 80 GLU A CA 1
ATOM 620 C C . GLU A 1 80 ? 1.661 2.496 -14.452 1.00 94.31 80 GLU A C 1
ATOM 622 O O . GLU A 1 80 ? 1.670 1.332 -14.066 1.00 94.31 80 GLU A O 1
ATOM 627 N N . GLY A 1 81 ? 2.508 3.408 -13.966 1.00 94.06 81 GLY A N 1
ATOM 628 C CA . GLY A 1 81 ? 3.595 3.037 -13.060 1.00 94.06 81 GLY A CA 1
ATOM 629 C C . GLY A 1 81 ? 3.123 2.351 -11.769 1.00 94.06 81 GLY A C 1
ATOM 630 O O . GLY A 1 81 ? 3.778 1.426 -11.288 1.00 94.06 81 GLY A O 1
ATOM 631 N N . ILE A 1 82 ? 1.987 2.761 -11.190 1.00 95.88 82 ILE A N 1
ATOM 632 C CA . ILE A 1 82 ? 1.397 2.062 -10.034 1.00 95.88 82 ILE A CA 1
ATOM 633 C C . ILE A 1 82 ? 0.866 0.685 -10.445 1.00 95.88 82 ILE A C 1
ATOM 635 O O . ILE A 1 82 ? 1.138 -0.291 -9.749 1.00 95.88 82 ILE A O 1
ATOM 639 N N . SER A 1 83 ? 0.145 0.598 -11.565 1.00 94.19 83 SER A N 1
ATOM 640 C CA . SER A 1 83 ? -0.412 -0.657 -12.080 1.00 94.19 83 SER A CA 1
ATOM 641 C C . SER A 1 83 ? 0.673 -1.701 -12.324 1.00 94.19 83 SER A C 1
ATOM 643 O O . SER A 1 83 ? 0.486 -2.849 -11.942 1.00 94.19 83 SER A O 1
ATOM 645 N N . ASP A 1 84 ? 1.809 -1.304 -12.892 1.00 94.56 84 ASP A N 1
ATOM 646 C CA . ASP A 1 84 ? 2.924 -2.210 -13.175 1.00 94.56 84 ASP A CA 1
ATOM 647 C C . ASP A 1 84 ? 3.560 -2.735 -11.884 1.00 94.56 84 ASP A C 1
ATOM 649 O O . ASP A 1 84 ? 3.874 -3.917 -11.762 1.00 94.56 84 ASP A O 1
ATOM 653 N N . ASN A 1 85 ? 3.698 -1.872 -10.868 1.00 96.12 85 ASN A N 1
ATOM 654 C CA . ASN A 1 85 ? 4.170 -2.297 -9.548 1.00 96.12 85 ASN A CA 1
ATOM 655 C C . ASN A 1 85 ? 3.177 -3.240 -8.854 1.00 96.12 85 ASN A C 1
ATOM 657 O O . ASN A 1 85 ? 3.582 -4.001 -7.977 1.00 96.12 85 ASN A O 1
ATOM 661 N N . PHE A 1 86 ? 1.891 -3.170 -9.194 1.00 97.00 86 PHE A N 1
ATOM 662 C CA . PHE A 1 86 ? 0.816 -3.923 -8.548 1.00 97.00 86 PHE A CA 1
ATOM 663 C C . PHE A 1 86 ? 0.308 -5.103 -9.390 1.00 97.00 86 PHE A C 1
ATOM 665 O O . PHE A 1 86 ? -0.682 -5.729 -9.016 1.00 97.00 86 PHE A O 1
ATOM 672 N N . ASP A 1 87 ? 0.963 -5.437 -10.503 1.00 95.69 87 ASP A N 1
ATOM 673 C CA . ASP A 1 87 ? 0.531 -6.538 -11.362 1.00 95.69 87 ASP A CA 1
ATOM 674 C C . ASP A 1 87 ? 0.823 -7.903 -10.721 1.00 95.69 87 ASP A C 1
ATOM 676 O O . ASP A 1 87 ? 1.903 -8.469 -10.881 1.00 95.69 87 ASP A O 1
ATOM 680 N N . THR A 1 88 ? -0.163 -8.460 -10.016 1.00 95.81 88 THR A N 1
ATOM 681 C CA . THR A 1 88 ? -0.056 -9.744 -9.304 1.00 95.81 88 THR A CA 1
ATOM 682 C C . THR A 1 88 ? 0.034 -10.966 -10.218 1.00 95.81 8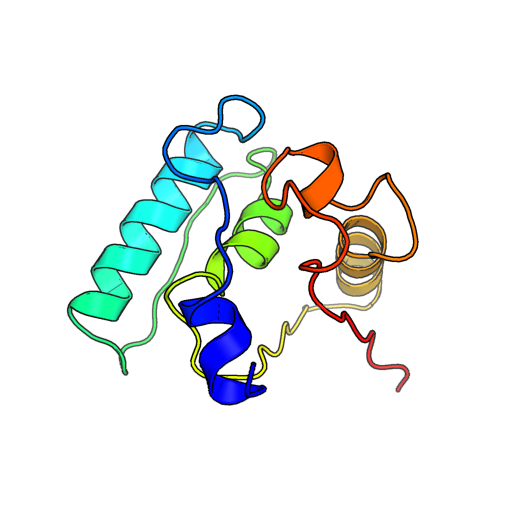8 THR A C 1
ATOM 684 O O . THR A 1 88 ? 0.253 -12.069 -9.730 1.00 95.81 88 THR A O 1
ATOM 687 N N . ARG A 1 89 ? -0.046 -10.792 -11.545 1.00 92.56 89 ARG A N 1
ATOM 688 C CA . ARG A 1 89 ? 0.282 -11.847 -12.523 1.00 92.56 89 ARG A CA 1
ATOM 689 C C . ARG A 1 89 ? 1.793 -12.016 -12.703 1.00 92.56 89 ARG A C 1
ATOM 691 O O . ARG A 1 89 ? 2.235 -12.965 -13.342 1.00 92.56 89 ARG A O 1
ATOM 698 N N . SER A 1 90 ? 2.582 -11.088 -12.164 1.00 92.12 90 SER A N 1
ATOM 699 C CA . SER A 1 90 ? 4.039 -11.088 -12.203 1.00 92.12 90 SER A CA 1
ATOM 700 C C . SER A 1 90 ? 4.621 -11.314 -10.810 1.00 92.12 90 SER A C 1
ATOM 702 O O . SER A 1 90 ? 4.222 -10.668 -9.841 1.00 92.12 90 SER A O 1
ATOM 704 N N . GLN A 1 91 ? 5.658 -12.149 -10.714 1.00 88.75 91 GLN A N 1
ATOM 705 C CA . GLN A 1 91 ? 6.456 -12.322 -9.489 1.00 88.75 91 GLN A CA 1
ATOM 706 C C . GLN A 1 91 ? 7.178 -11.035 -9.043 1.00 88.75 91 GLN A C 1
ATOM 708 O O . GLN A 1 91 ? 7.653 -10.928 -7.915 1.00 88.75 91 GLN A O 1
ATOM 713 N N . PHE A 1 92 ? 7.269 -10.035 -9.927 1.00 92.31 92 PHE A N 1
ATOM 714 C CA . PHE A 1 92 ? 7.891 -8.745 -9.632 1.00 92.31 92 PHE A CA 1
ATOM 715 C C . PHE A 1 92 ? 6.939 -7.740 -8.976 1.00 92.31 92 PHE A C 1
ATOM 717 O O . PHE A 1 92 ? 7.370 -6.617 -8.687 1.00 92.31 92 PHE A O 1
ATOM 724 N N . ASN A 1 93 ? 5.681 -8.127 -8.728 1.00 97.25 93 ASN A N 1
ATOM 725 C CA . ASN A 1 93 ? 4.723 -7.289 -8.018 1.00 97.25 93 ASN A CA 1
ATOM 726 C C . ASN A 1 93 ? 5.261 -6.873 -6.643 1.00 97.25 93 ASN A C 1
ATOM 728 O O . ASN A 1 93 ? 6.061 -7.570 -6.014 1.00 97.25 93 ASN A O 1
ATOM 732 N N . PHE A 1 94 ? 4.810 -5.717 -6.168 1.00 98.06 94 PHE A N 1
ATOM 733 C CA . PHE A 1 94 ? 5.290 -5.107 -4.939 1.00 98.06 94 PHE A CA 1
ATOM 734 C C . PHE A 1 94 ? 5.167 -6.039 -3.729 1.00 98.06 94 PHE A C 1
ATOM 736 O O . PHE A 1 94 ? 6.106 -6.107 -2.936 1.00 98.06 94 PHE A O 1
ATOM 743 N N . TRP A 1 95 ? 4.046 -6.752 -3.586 1.00 98.38 95 TRP A N 1
ATOM 744 C CA . TRP A 1 95 ? 3.778 -7.574 -2.409 1.00 98.38 95 TRP A CA 1
ATOM 745 C C . TRP A 1 95 ? 4.699 -8.789 -2.333 1.00 98.38 95 TRP A C 1
ATOM 747 O O . TRP A 1 95 ? 5.332 -8.978 -1.294 1.00 98.38 95 TRP A O 1
ATOM 757 N N . THR A 1 96 ? 4.847 -9.542 -3.425 1.00 97.19 96 THR A N 1
ATOM 758 C CA . THR A 1 96 ? 5.765 -10.689 -3.498 1.00 97.19 96 THR A CA 1
ATOM 759 C C . THR A 1 96 ? 7.217 -10.215 -3.396 1.00 97.19 96 THR A C 1
ATOM 761 O O . THR A 1 96 ? 7.956 -10.646 -2.516 1.00 97.19 96 THR A O 1
ATOM 764 N N . LYS A 1 97 ? 7.626 -9.220 -4.199 1.00 97.06 97 LYS A N 1
ATOM 765 C CA . LYS A 1 97 ? 9.011 -8.706 -4.225 1.00 97.06 97 LYS A CA 1
ATOM 766 C C . LYS A 1 97 ? 9.491 -8.156 -2.879 1.00 97.06 97 LYS A C 1
ATOM 768 O O . LYS A 1 97 ? 10.693 -8.103 -2.619 1.00 97.06 97 LYS A O 1
ATOM 773 N N . ARG A 1 98 ? 8.573 -7.658 -2.050 1.00 97.56 98 ARG A N 1
ATOM 774 C CA . ARG A 1 98 ? 8.877 -7.085 -0.732 1.00 97.56 98 ARG A CA 1
ATOM 775 C C . ARG A 1 98 ? 8.520 -8.010 0.420 1.00 97.56 98 ARG A C 1
ATOM 777 O O . ARG A 1 98 ? 8.577 -7.548 1.552 1.00 97.56 98 ARG A O 1
ATOM 784 N N . ASN A 1 99 ? 8.177 -9.273 0.169 1.00 97.56 99 ASN A N 1
ATOM 785 C CA . ASN A 1 99 ? 7.768 -10.228 1.202 1.00 97.56 99 ASN A CA 1
ATOM 786 C C . ASN A 1 99 ? 6.635 -9.685 2.093 1.00 97.56 99 ASN A C 1
ATOM 788 O O . ASN A 1 99 ? 6.638 -9.893 3.302 1.00 97.56 99 ASN A O 1
ATOM 792 N N . VAL A 1 100 ? 5.705 -8.918 1.516 1.00 98.44 100 VAL A N 1
ATOM 793 C CA . VAL A 1 100 ? 4.525 -8.414 2.236 1.00 98.44 100 VAL A CA 1
ATOM 794 C C . VAL A 1 100 ? 3.474 -9.510 2.318 1.00 98.44 100 VAL A C 1
ATOM 796 O O . VAL A 1 100 ? 2.910 -9.725 3.382 1.00 98.44 100 VAL A O 1
ATOM 799 N N . ILE A 1 101 ? 3.240 -10.215 1.212 1.00 97.94 101 ILE A N 1
ATOM 800 C CA . ILE A 1 101 ? 2.368 -11.386 1.147 1.00 97.94 101 ILE A CA 1
ATOM 801 C C . ILE A 1 101 ? 3.255 -12.579 0.808 1.00 97.94 101 ILE A C 1
ATOM 803 O O . ILE A 1 101 ? 3.917 -12.572 -0.225 1.00 97.94 101 ILE A O 1
ATOM 807 N N . LEU A 1 102 ? 3.313 -13.561 1.710 1.00 94.25 102 LEU A N 1
ATOM 808 C CA . LEU A 1 102 ? 4.210 -14.718 1.581 1.00 94.25 102 LEU A CA 1
ATOM 809 C C . LEU A 1 102 ? 3.580 -15.883 0.810 1.00 94.25 102 LEU A C 1
ATOM 811 O O . LEU A 1 102 ? 4.293 -16.725 0.275 1.00 94.25 102 LEU A O 1
ATOM 815 N N . ASN A 1 103 ? 2.249 -15.946 0.780 1.00 94.19 103 ASN A N 1
ATOM 816 C CA . ASN A 1 103 ? 1.498 -16.939 0.026 1.00 94.19 103 ASN A CA 1
ATOM 817 C C . ASN A 1 103 ? 0.809 -16.241 -1.144 1.00 94.19 103 ASN A C 1
ATOM 819 O O . ASN A 1 103 ? -0.132 -15.477 -0.927 1.00 94.19 103 ASN A O 1
ATOM 823 N N . ASP A 1 104 ? 1.243 -16.531 -2.368 1.00 92.19 104 ASP A N 1
ATOM 824 C CA . ASP A 1 104 ? 0.725 -15.875 -3.572 1.00 92.19 104 ASP A CA 1
ATOM 825 C C . ASP A 1 104 ? -0.786 -16.097 -3.785 1.00 92.19 104 ASP A C 1
ATOM 827 O O . ASP A 1 104 ? -1.458 -15.262 -4.391 1.00 92.19 104 ASP A O 1
ATOM 831 N N . ASN A 1 105 ? -1.372 -17.152 -3.201 1.00 93.31 105 ASN A N 1
ATOM 832 C CA . ASN A 1 105 ? -2.827 -17.360 -3.207 1.00 93.31 105 ASN A CA 1
ATOM 833 C C . ASN A 1 105 ? -3.598 -16.280 -2.425 1.00 93.31 105 ASN A C 1
ATOM 835 O O . ASN A 1 105 ? -4.816 -16.166 -2.565 1.00 93.31 105 ASN A O 1
ATOM 839 N N . HIS A 1 106 ? -2.904 -15.501 -1.593 1.00 95.06 106 HIS A N 1
ATOM 840 C CA . HIS A 1 106 ? -3.443 -14.377 -0.829 1.00 95.06 106 HIS A CA 1
ATOM 841 C C . HIS A 1 106 ? -3.044 -13.021 -1.429 1.00 95.06 106 HIS A C 1
ATOM 843 O O . HIS A 1 106 ? -3.117 -12.006 -0.742 1.00 95.06 106 HIS A O 1
ATOM 849 N N . LEU A 1 107 ? -2.578 -12.976 -2.682 1.00 97.00 107 LEU A N 1
ATOM 850 C CA . LEU A 1 107 ? -2.329 -11.707 -3.361 1.00 97.00 107 LEU A CA 1
ATOM 851 C C . LEU A 1 107 ? -3.643 -10.984 -3.693 1.00 97.00 107 LEU A C 1
ATOM 853 O O . LEU A 1 107 ? -4.642 -11.620 -4.053 1.00 97.00 107 LEU A O 1
ATOM 857 N N . PRO A 1 108 ? -3.654 -9.639 -3.641 1.00 96.19 108 PRO A N 1
ATOM 858 C CA . PRO A 1 108 ? -4.841 -8.877 -3.980 1.00 96.19 108 PRO A CA 1
ATOM 859 C C . PRO A 1 108 ? -5.136 -8.968 -5.477 1.00 96.19 108 PRO A C 1
ATOM 861 O O . PRO A 1 108 ? -4.245 -9.051 -6.325 1.00 96.19 108 PRO A O 1
ATOM 864 N N . ARG A 1 109 ? -6.420 -8.872 -5.824 1.00 94.69 109 ARG A N 1
ATOM 865 C CA . ARG A 1 109 ? -6.832 -8.657 -7.214 1.00 94.69 109 ARG A CA 1
ATOM 866 C C . ARG A 1 109 ? -6.775 -7.170 -7.523 1.00 94.69 109 ARG A C 1
ATOM 868 O O . ARG A 1 109 ? -7.450 -6.378 -6.866 1.00 94.69 109 ARG A O 1
ATOM 875 N N . VAL A 1 110 ? -5.997 -6.807 -8.534 1.00 94.81 110 VAL A N 1
ATOM 876 C CA . VAL A 1 110 ? -5.797 -5.418 -8.950 1.00 94.81 110 VAL A CA 1
ATOM 877 C C . VAL A 1 110 ? -6.378 -5.235 -10.344 1.00 94.81 110 VAL A C 1
ATOM 879 O O . VAL A 1 110 ? -6.059 -5.985 -11.262 1.00 94.81 110 VAL A O 1
ATOM 882 N N . TYR A 1 111 ? -7.240 -4.232 -10.497 1.00 93.12 111 TYR A N 1
ATOM 883 C CA . TYR A 1 111 ? -7.872 -3.901 -11.770 1.00 93.12 111 TYR A CA 1
ATOM 884 C C . TYR A 1 111 ? -7.503 -2.476 -12.164 1.00 93.12 111 TYR A C 1
ATOM 886 O O . TYR A 1 111 ? -7.759 -1.528 -11.420 1.00 93.12 111 TYR A O 1
ATOM 894 N N . ARG A 1 112 ? -6.918 -2.321 -13.352 1.00 91.00 112 ARG A N 1
ATOM 895 C CA . ARG A 1 112 ? -6.672 -1.009 -13.952 1.00 91.00 112 ARG A CA 1
ATOM 896 C C . ARG A 1 112 ? -7.928 -0.563 -14.692 1.00 91.00 112 ARG A C 1
ATOM 898 O O . ARG A 1 112 ? -8.360 -1.242 -15.618 1.00 91.00 112 ARG A O 1
ATOM 905 N N . TYR A 1 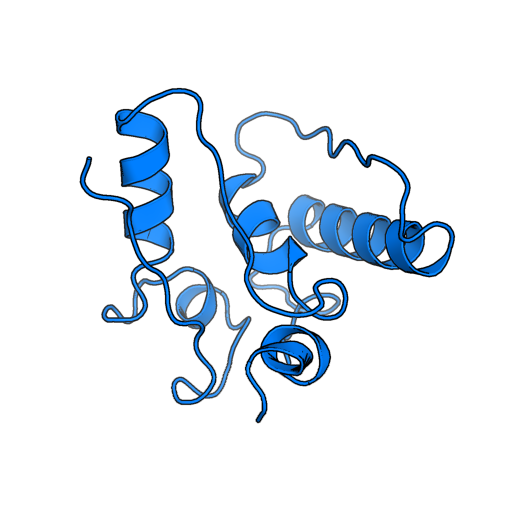113 ? -8.487 0.585 -14.314 1.00 85.56 113 TYR A N 1
ATOM 906 C CA . TYR A 1 113 ? -9.589 1.192 -15.062 1.00 85.56 113 TYR A CA 1
ATOM 907 C C . TYR A 1 113 ? -9.131 1.543 -16.487 1.00 85.56 113 TYR A C 1
ATOM 909 O O . TYR A 1 113 ? -8.093 2.189 -16.654 1.00 85.56 113 TYR A O 1
ATOM 917 N N . ALA A 1 114 ? -9.875 1.099 -17.502 1.00 77.00 114 ALA A N 1
ATOM 918 C CA . ALA A 1 114 ? -9.473 1.212 -18.905 1.00 77.00 114 ALA A CA 1
ATOM 919 C C . ALA A 1 114 ? -9.951 2.499 -19.603 1.00 77.00 114 ALA A C 1
ATOM 921 O O . ALA A 1 114 ? -9.394 2.833 -20.646 1.00 77.00 114 ALA A O 1
ATOM 922 N N . GLY A 1 115 ? -10.870 3.263 -18.998 1.00 62.47 115 GLY A N 1
ATOM 923 C CA . GLY A 1 115 ? -11.611 4.316 -19.702 1.00 62.47 115 GLY A CA 1
ATOM 924 C C . GLY A 1 115 ? -13.043 3.878 -19.918 1.00 62.47 115 GLY A C 1
ATOM 925 O O . GLY A 1 115 ? -13.213 2.795 -20.512 1.00 62.47 115 GLY A O 1
#

Radius of gyration: 13.74 Å; chains: 1; bounding box: 29×31×36 Å

Organism: NCBI:txid1053243

Sequence (115 aa):
MEVKDYFLETEAFIEGNMALRGPQRTAYMKLKKEFESNPDGHKIVVLPTGTGKTGVIGLSPYKISKGRVLVITPNLVIREGISDNFDTRSQFNFWTKRNVILNDNHLPRVYRYAG

Secondary structure (DSSP, 8-state):
--TTTHHHHS----TT-TTS-HHHHHHHHHHHHHHHH-TTS-------TTS-HHHHHHHTTTTT-SS--PPP-SSHHHHHHHHHHT-TTSTTSHHHHTTS-SSGGGPPP------